Protein AF-A0A1W9Q1F1-F1 (afdb_monomer_lite)

Structure (mmCIF, N/CA/C/O backbone):
data_AF-A0A1W9Q1F1-F1
#
_entry.id   AF-A0A1W9Q1F1-F1
#
loop_
_atom_site.group_PDB
_atom_site.id
_atom_site.type_symbol
_atom_site.label_atom_id
_atom_site.label_alt_id
_atom_site.label_comp_id
_atom_site.label_asym_id
_atom_site.label_entity_id
_atom_site.label_seq_id
_atom_site.pdbx_PDB_ins_code
_atom_site.Cartn_x
_atom_site.Cartn_y
_atom_site.Cartn_z
_atom_site.occupancy
_atom_site.B_iso_or_equiv
_atom_site.auth_seq_id
_atom_site.auth_comp_id
_atom_site.auth_asym_id
_atom_site.auth_atom_id
_atom_site.pdbx_PDB_model_num
ATOM 1 N N . MET A 1 1 ? -13.658 12.794 15.524 1.00 57.34 1 MET A N 1
ATOM 2 C CA . MET A 1 1 ? -13.587 11.874 14.374 1.00 57.34 1 MET A CA 1
ATOM 3 C C . MET A 1 1 ? -13.376 10.502 14.961 1.00 57.34 1 MET A C 1
ATOM 5 O O . MET A 1 1 ? -12.397 10.331 15.678 1.00 57.34 1 MET A O 1
ATOM 9 N N . ASP A 1 2 ? -14.334 9.603 14.770 1.00 78.38 2 ASP A N 1
ATOM 10 C CA . ASP A 1 2 ? -14.314 8.262 15.348 1.00 78.38 2 ASP A CA 1
ATOM 11 C C . ASP A 1 2 ? -13.083 7.495 14.870 1.00 78.38 2 ASP A C 1
ATOM 13 O O . ASP A 1 2 ? -12.751 7.504 13.683 1.00 78.38 2 ASP A O 1
ATOM 17 N N . LYS A 1 3 ? -12.377 6.872 15.811 1.00 73.06 3 LYS A N 1
ATOM 18 C CA . LYS A 1 3 ? -11.092 6.211 15.560 1.00 73.06 3 LYS A CA 1
ATOM 19 C C . LYS A 1 3 ? -11.222 5.060 14.551 1.00 73.06 3 LYS A C 1
ATOM 21 O O . LYS A 1 3 ? -10.380 4.927 13.670 1.00 73.06 3 LYS A O 1
ATOM 26 N N . GLN A 1 4 ? -12.359 4.366 14.577 1.00 78.25 4 GLN A N 1
ATOM 27 C CA . GLN A 1 4 ? -12.732 3.346 13.598 1.00 78.25 4 GLN A CA 1
ATOM 28 C C . GLN A 1 4 ? -12.746 3.885 12.155 1.00 78.25 4 GLN A C 1
ATOM 30 O O . GLN A 1 4 ? -12.126 3.302 11.273 1.00 78.25 4 GLN A O 1
ATOM 35 N N . MET A 1 5 ? -13.330 5.068 11.918 1.00 80.69 5 MET A N 1
ATOM 36 C CA . MET A 1 5 ? -13.347 5.685 10.582 1.00 80.69 5 MET A CA 1
ATOM 37 C C . MET A 1 5 ? -11.950 6.073 10.076 1.00 80.69 5 MET A C 1
ATOM 39 O O . MET A 1 5 ? -11.753 6.223 8.870 1.00 80.69 5 MET A O 1
ATOM 43 N N . ILE A 1 6 ? -10.992 6.311 10.978 1.00 83.69 6 ILE A N 1
ATOM 44 C CA . ILE A 1 6 ? -9.604 6.623 10.611 1.00 83.69 6 ILE A CA 1
ATOM 45 C C . ILE A 1 6 ? -8.903 5.348 10.138 1.00 83.69 6 ILE A C 1
ATOM 47 O O . ILE A 1 6 ? -8.234 5.382 9.104 1.00 83.69 6 ILE A O 1
ATOM 51 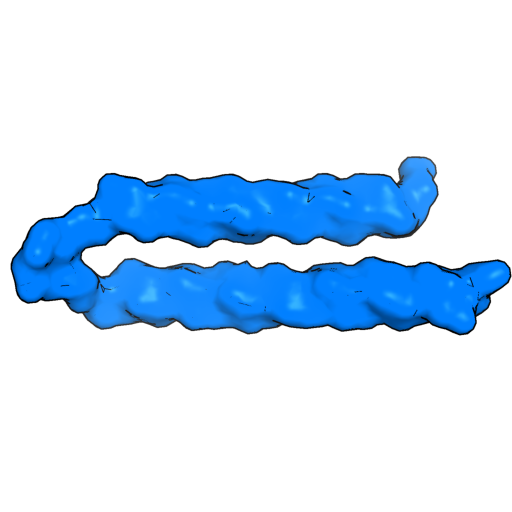N N . ASN A 1 7 ? -9.111 4.230 10.838 1.00 89.38 7 ASN A N 1
ATOM 52 C CA . ASN A 1 7 ? -8.549 2.935 10.458 1.00 89.38 7 ASN A CA 1
ATOM 53 C C . ASN A 1 7 ? -9.096 2.465 9.105 1.00 89.38 7 ASN A C 1
ATOM 55 O O . ASN A 1 7 ? -8.308 2.108 8.234 1.00 89.38 7 ASN A O 1
ATOM 59 N N . ASP A 1 8 ? -10.408 2.578 8.878 1.00 90.88 8 ASP A N 1
ATOM 60 C CA . ASP A 1 8 ? -11.033 2.200 7.601 1.00 90.88 8 ASP A CA 1
ATOM 61 C C . ASP A 1 8 ? -10.481 3.016 6.423 1.00 90.88 8 ASP A C 1
ATOM 63 O O . ASP A 1 8 ? -10.189 2.479 5.353 1.00 90.88 8 ASP A O 1
ATOM 67 N N . LYS A 1 9 ? -10.286 4.328 6.617 1.00 94.00 9 LYS A N 1
ATOM 68 C CA . LYS A 1 9 ? -9.662 5.187 5.600 1.00 94.00 9 LYS A CA 1
ATOM 69 C C . LYS A 1 9 ? -8.219 4.781 5.334 1.00 94.00 9 LYS A C 1
ATOM 71 O O . LYS A 1 9 ? -7.822 4.716 4.175 1.00 94.00 9 LYS A O 1
ATOM 76 N N . ARG A 1 10 ? -7.447 4.499 6.387 1.00 94.62 10 ARG A N 1
ATOM 77 C CA . ARG A 1 10 ? -6.043 4.101 6.253 1.00 94.62 10 ARG A CA 1
ATOM 78 C C . ARG A 1 10 ? -5.898 2.768 5.522 1.00 94.62 10 ARG A C 1
ATOM 80 O O . ARG A 1 10 ? -5.044 2.662 4.649 1.00 94.62 10 ARG A O 1
ATOM 87 N N . ILE A 1 11 ? -6.734 1.787 5.853 1.00 96.56 11 ILE A N 1
ATOM 88 C CA . ILE A 1 11 ? -6.795 0.486 5.175 1.00 96.56 11 ILE A CA 1
ATOM 89 C C . ILE A 1 11 ? -7.058 0.697 3.685 1.00 96.56 11 ILE A C 1
ATOM 91 O O . ILE A 1 11 ? -6.273 0.245 2.856 1.00 96.56 11 ILE A O 1
ATOM 95 N N . LYS A 1 12 ? -8.086 1.481 3.348 1.00 97.00 12 LYS A N 1
ATOM 96 C CA . LYS A 1 12 ? -8.436 1.759 1.954 1.00 97.00 12 LYS A CA 1
ATOM 97 C C . LYS A 1 12 ? -7.310 2.456 1.182 1.00 97.00 12 LYS A C 1
ATOM 99 O O . LYS A 1 12 ? -7.035 2.100 0.042 1.00 97.00 12 LYS A O 1
ATOM 104 N N . GLU A 1 13 ? -6.639 3.433 1.789 1.00 97.50 13 GLU A N 1
ATOM 105 C CA . GLU A 1 13 ? -5.487 4.102 1.168 1.00 97.50 13 GLU A CA 1
ATOM 106 C C . GLU A 1 13 ? -4.328 3.136 0.883 1.00 97.50 13 GLU A C 1
ATOM 108 O O . GLU A 1 13 ? -3.638 3.283 -0.126 1.00 97.50 13 GLU A O 1
ATOM 113 N N . LEU A 1 14 ? -4.082 2.174 1.776 1.00 97.94 14 LEU A N 1
ATOM 114 C CA . LEU A 1 14 ? -3.035 1.167 1.596 1.00 97.94 14 LEU A CA 1
ATOM 115 C C . LEU A 1 14 ? -3.397 0.188 0.475 1.00 97.94 14 LEU A C 1
ATOM 117 O O . LEU A 1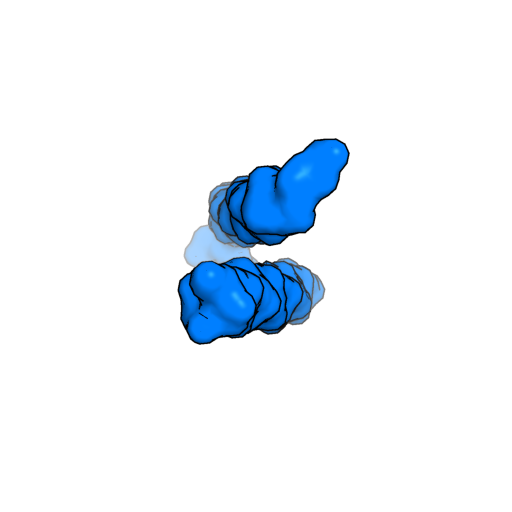 14 ? -2.562 -0.068 -0.389 1.00 97.94 14 LEU A O 1
ATOM 121 N N . GLU A 1 15 ? -4.646 -0.275 0.426 1.00 97.94 15 GLU A N 1
ATOM 122 C CA . GLU A 1 15 ? -5.158 -1.118 -0.663 1.00 97.94 15 GLU A CA 1
ATOM 123 C C . GLU A 1 15 ? -5.063 -0.418 -2.028 1.00 97.94 15 GLU A C 1
ATOM 125 O O . GLU A 1 15 ? -4.618 -1.021 -3.005 1.00 97.94 15 GLU A O 1
ATOM 130 N N . GLU A 1 16 ? -5.426 0.869 -2.105 1.00 98.19 16 GLU A N 1
ATOM 131 C CA . GLU A 1 16 ? -5.310 1.656 -3.340 1.00 98.19 16 GLU A CA 1
ATOM 132 C C . GLU A 1 16 ? -3.849 1.778 -3.798 1.00 98.19 16 GLU A C 1
ATOM 134 O O . GLU A 1 16 ? -3.555 1.584 -4.980 1.00 98.19 16 GLU A O 1
ATOM 139 N N . LYS A 1 17 ? -2.913 2.023 -2.872 1.00 97.94 17 LYS A N 1
ATOM 140 C CA . LYS A 1 17 ? -1.476 2.093 -3.187 1.00 97.94 17 LYS A CA 1
ATOM 141 C C . LYS A 1 17 ? -0.916 0.767 -3.684 1.00 97.94 17 LYS A C 1
ATOM 143 O O . LYS A 1 17 ? -0.148 0.777 -4.644 1.00 97.94 17 LYS A O 1
ATOM 148 N N . ILE A 1 18 ? -1.299 -0.345 -3.059 1.00 98.06 18 ILE A N 1
ATOM 149 C CA . ILE A 1 18 ? -0.899 -1.690 -3.488 1.00 98.06 18 ILE A CA 1
ATOM 150 C C . ILE A 1 18 ? -1.416 -1.947 -4.904 1.00 98.06 18 ILE A C 1
ATOM 152 O O . ILE A 1 18 ? -0.627 -2.237 -5.801 1.00 98.06 18 ILE A O 1
ATOM 156 N N . ALA A 1 19 ? -2.709 -1.725 -5.146 1.00 97.88 19 ALA A N 1
ATOM 157 C CA . ALA A 1 19 ? -3.303 -1.932 -6.464 1.00 97.88 19 ALA A CA 1
ATOM 158 C C . ALA A 1 19 ? -2.646 -1.054 -7.544 1.00 97.88 19 ALA A C 1
ATOM 160 O O . ALA A 1 19 ? -2.443 -1.489 -8.679 1.00 97.88 19 ALA A O 1
ATOM 161 N N . ASP A 1 20 ? -2.297 0.190 -7.218 1.00 97.75 20 ASP A N 1
ATOM 162 C CA . ASP A 1 20 ? -1.601 1.083 -8.144 1.00 97.75 20 ASP A CA 1
ATOM 163 C C . ASP A 1 20 ? -0.127 0.705 -8.350 1.00 97.75 20 ASP A C 1
ATOM 165 O O . ASP A 1 20 ? 0.424 0.930 -9.432 1.00 97.75 20 ASP A O 1
ATOM 169 N N . LEU A 1 21 ? 0.533 0.110 -7.357 1.00 96.69 21 LEU A N 1
ATOM 170 C CA . LEU A 1 21 ? 1.864 -0.472 -7.506 1.00 96.69 21 LEU A CA 1
ATOM 171 C C . LEU A 1 21 ? 1.832 -1.691 -8.433 1.00 96.69 21 LEU A C 1
ATOM 173 O O . LEU A 1 21 ? 2.595 -1.717 -9.400 1.00 96.69 21 LEU A O 1
ATOM 177 N N . GLU A 1 22 ? 0.906 -2.622 -8.215 1.00 94.94 22 GLU A N 1
ATOM 178 C CA . GLU A 1 22 ? 0.729 -3.832 -9.029 1.00 94.94 22 GLU A CA 1
ATOM 179 C C . GLU A 1 22 ? 0.385 -3.516 -10.490 1.00 94.94 22 GLU A C 1
ATOM 181 O O . GLU A 1 22 ? 0.944 -4.112 -11.411 1.00 94.94 22 GLU A O 1
ATOM 186 N N . LYS A 1 23 ? -0.463 -2.509 -10.748 1.00 96.44 23 LYS A N 1
ATOM 187 C CA . LYS A 1 23 ? -0.771 -2.051 -12.121 1.00 96.44 23 LYS A CA 1
ATOM 188 C C . LYS A 1 23 ? 0.459 -1.568 -12.890 1.00 96.44 23 LYS A C 1
ATOM 190 O O . LYS A 1 23 ? 0.451 -1.577 -14.121 1.00 96.44 23 LYS A O 1
ATOM 195 N N . ARG A 1 24 ? 1.492 -1.094 -12.186 1.00 95.56 24 ARG A N 1
ATOM 196 C CA . ARG A 1 24 ? 2.741 -0.590 -12.778 1.00 95.56 24 ARG A CA 1
ATOM 197 C C . ARG A 1 24 ? 3.781 -1.695 -12.982 1.00 95.56 24 ARG A C 1
ATOM 199 O O . ARG A 1 24 ? 4.880 -1.393 -13.449 1.00 95.56 24 ARG A O 1
ATOM 206 N N . TRP A 1 25 ? 3.476 -2.947 -12.635 1.00 95.19 25 TRP A N 1
ATOM 207 C CA . TRP A 1 25 ? 4.442 -4.036 -12.724 1.00 95.19 25 TRP A CA 1
ATOM 208 C C . TRP A 1 25 ? 4.849 -4.349 -14.169 1.00 95.19 25 TRP A C 1
ATOM 210 O O . TRP A 1 25 ? 3.994 -4.452 -15.054 1.00 95.19 25 TRP A O 1
ATOM 220 N N . PRO A 1 26 ? 6.152 -4.545 -14.440 1.00 94.44 26 PRO A N 1
ATOM 221 C CA . PRO A 1 26 ? 6.606 -4.954 -15.763 1.00 94.44 26 PRO A CA 1
ATOM 222 C C . PRO A 1 26 ? 6.231 -6.412 -16.052 1.00 94.44 26 PRO A C 1
ATOM 224 O O . PRO A 1 26 ? 6.364 -7.278 -15.194 1.00 94.44 26 PRO A O 1
ATOM 227 N N . ALA A 1 27 ? 5.876 -6.714 -17.303 1.00 90.56 27 ALA A N 1
ATOM 228 C CA . ALA A 1 27 ? 5.396 -8.038 -17.720 1.00 90.56 27 ALA A CA 1
ATOM 229 C C . ALA A 1 27 ? 6.412 -9.192 -17.576 1.00 90.56 27 ALA A C 1
ATOM 231 O O . ALA A 1 27 ? 6.027 -10.358 -17.627 1.00 90.56 27 ALA A O 1
ATOM 232 N N . HIS A 1 28 ? 7.706 -8.888 -17.450 1.00 90.19 28 HIS A N 1
ATOM 233 C CA . HIS A 1 28 ? 8.769 -9.898 -17.495 1.00 90.19 28 HIS A CA 1
ATOM 234 C C . HIS A 1 28 ? 9.604 -10.001 -16.215 1.00 90.19 28 HIS A C 1
ATOM 236 O O . HIS A 1 28 ? 10.161 -11.062 -15.953 1.00 90.19 28 HIS A O 1
ATOM 242 N N . SER A 1 29 ? 9.718 -8.932 -15.424 1.00 92.44 29 SER A N 1
ATOM 243 C CA . SER A 1 29 ? 10.463 -8.947 -14.161 1.00 92.44 29 SER A CA 1
ATOM 244 C C . SER A 1 29 ? 10.041 -7.769 -13.298 1.00 92.44 29 SER A C 1
ATOM 246 O O . SER A 1 29 ? 10.060 -6.631 -13.764 1.00 92.44 29 SER A O 1
ATOM 248 N N . ILE A 1 30 ? 9.734 -8.028 -12.030 1.00 94.25 30 ILE A N 1
ATOM 249 C CA . ILE A 1 30 ? 9.414 -6.981 -11.059 1.00 94.25 30 ILE A CA 1
ATOM 250 C C . ILE A 1 30 ? 10.733 -6.466 -10.463 1.00 94.25 30 ILE A C 1
ATOM 252 O O . ILE A 1 30 ? 11.559 -7.276 -10.033 1.00 94.25 30 ILE A O 1
ATOM 256 N N . PRO A 1 31 ? 10.990 -5.148 -10.461 1.00 96.00 31 PRO A N 1
ATOM 257 C CA . PRO A 1 31 ? 12.174 -4.587 -9.828 1.00 96.00 31 PRO A CA 1
ATOM 258 C C . PRO A 1 31 ? 12.189 -4.904 -8.325 1.00 96.00 31 PRO A C 1
ATOM 260 O O . PRO A 1 31 ? 11.153 -4.749 -7.679 1.00 96.00 31 PRO A O 1
ATOM 263 N N . PRO A 1 32 ? 13.347 -5.240 -7.728 1.00 96.38 32 PRO A N 1
ATOM 264 C CA . PRO A 1 32 ? 13.442 -5.493 -6.287 1.00 96.38 32 PRO A CA 1
ATOM 265 C C . PRO A 1 32 ? 12.915 -4.340 -5.425 1.00 96.38 32 PRO A C 1
ATOM 267 O O . PRO A 1 32 ? 12.323 -4.575 -4.384 1.00 96.38 32 PRO A O 1
ATOM 270 N N . ALA A 1 33 ? 13.074 -3.095 -5.885 1.00 95.94 33 ALA A N 1
ATOM 271 C CA . ALA A 1 33 ? 12.534 -1.925 -5.198 1.00 95.94 33 ALA A CA 1
ATOM 272 C C . ALA A 1 33 ? 10.995 -1.904 -5.166 1.00 95.94 33 ALA A C 1
ATOM 274 O O . ALA A 1 33 ? 10.427 -1.498 -4.162 1.00 95.94 33 ALA A O 1
ATOM 275 N N . MET A 1 34 ? 10.325 -2.364 -6.232 1.00 96.31 34 MET A N 1
ATOM 276 C CA . MET A 1 34 ? 8.860 -2.464 -6.257 1.00 96.31 34 MET A CA 1
ATOM 277 C C . MET A 1 34 ? 8.358 -3.620 -5.390 1.00 96.31 34 MET A C 1
ATOM 279 O O . MET A 1 34 ? 7.289 -3.505 -4.811 1.00 96.31 34 MET A O 1
ATOM 283 N N . LEU A 1 35 ? 9.117 -4.716 -5.289 1.00 96.81 35 LEU A N 1
ATOM 284 C CA . LEU A 1 35 ? 8.794 -5.803 -4.360 1.00 96.81 35 LEU A CA 1
ATOM 285 C C . LEU A 1 35 ? 8.937 -5.346 -2.909 1.00 96.81 35 LEU A C 1
ATOM 287 O O . LEU A 1 35 ? 8.023 -5.552 -2.129 1.00 96.81 35 LEU A O 1
ATOM 291 N N . GLN A 1 36 ? 10.028 -4.653 -2.576 1.00 97.88 36 GLN A N 1
ATOM 292 C CA . GLN A 1 36 ? 10.204 -4.092 -1.237 1.00 97.88 36 GLN A CA 1
ATOM 293 C C . GLN A 1 36 ? 9.090 -3.093 -0.892 1.00 97.88 36 GLN A C 1
ATOM 295 O O . GLN A 1 36 ? 8.558 -3.132 0.209 1.00 97.88 36 GLN A O 1
ATOM 300 N N . GLU A 1 37 ? 8.710 -2.224 -1.836 1.00 97.62 37 GLU A N 1
ATOM 301 C CA . GLU A 1 37 ? 7.591 -1.292 -1.645 1.00 97.62 37 GLU A CA 1
ATOM 302 C C . GLU A 1 37 ? 6.265 -2.035 -1.422 1.00 97.62 37 GLU A C 1
ATOM 304 O O . GLU A 1 37 ? 5.471 -1.611 -0.585 1.00 97.62 37 GLU A O 1
ATOM 309 N N . LEU A 1 38 ? 6.028 -3.146 -2.133 1.00 97.94 38 LEU A N 1
ATOM 310 C CA . LEU A 1 38 ? 4.854 -3.987 -1.907 1.00 97.94 38 LEU A CA 1
ATOM 311 C C . LEU A 1 38 ? 4.886 -4.595 -0.500 1.00 97.94 38 LEU A C 1
ATOM 313 O O . LEU A 1 38 ? 3.917 -4.423 0.233 1.00 97.94 38 LEU A O 1
ATOM 317 N N . ASP A 1 39 ? 5.988 -5.245 -0.120 1.00 98.06 39 ASP A N 1
ATOM 318 C CA . ASP A 1 39 ? 6.142 -5.902 1.184 1.00 98.06 39 ASP A CA 1
ATOM 319 C C . ASP A 1 39 ? 5.895 -4.909 2.337 1.00 98.06 39 ASP A C 1
ATOM 321 O O . ASP A 1 39 ? 5.174 -5.214 3.291 1.00 98.06 39 ASP A O 1
ATOM 325 N N . ASP A 1 40 ? 6.431 -3.689 2.224 1.00 98.25 40 ASP A N 1
ATOM 326 C CA . ASP A 1 40 ? 6.245 -2.627 3.215 1.00 98.25 40 ASP A CA 1
ATOM 327 C C . ASP A 1 40 ? 4.764 -2.201 3.315 1.00 98.25 40 ASP A C 1
ATOM 329 O O . ASP A 1 40 ? 4.218 -2.054 4.416 1.00 98.25 40 ASP A O 1
ATOM 333 N N . LEU A 1 41 ? 4.089 -2.021 2.172 1.00 98.12 41 LEU A N 1
ATOM 334 C CA . LEU A 1 41 ? 2.668 -1.658 2.121 1.00 98.12 41 LEU A CA 1
ATOM 335 C C . LEU A 1 41 ? 1.768 -2.773 2.670 1.00 98.12 41 LEU A C 1
ATOM 337 O O . LEU A 1 41 ? 0.808 -2.487 3.392 1.00 98.12 41 LEU A O 1
ATOM 341 N N . GLU A 1 42 ? 2.072 -4.032 2.356 1.00 98.12 42 GLU A N 1
ATOM 342 C CA . GLU A 1 42 ? 1.354 -5.202 2.863 1.00 98.12 42 GLU A CA 1
ATOM 343 C C . GLU A 1 42 ? 1.532 -5.359 4.380 1.00 98.12 42 GLU A C 1
ATOM 345 O O . GLU A 1 42 ? 0.560 -5.639 5.093 1.00 98.12 42 GLU A O 1
ATOM 350 N N . GLU A 1 43 ? 2.736 -5.117 4.910 1.00 98.19 43 GLU A N 1
ATOM 351 C CA . GLU A 1 43 ? 2.986 -5.140 6.353 1.00 98.19 43 GLU A CA 1
ATOM 352 C C . GLU A 1 43 ? 2.205 -4.029 7.076 1.00 98.19 43 GLU A C 1
ATOM 354 O O . GLU A 1 43 ? 1.603 -4.266 8.133 1.00 98.19 43 GLU A O 1
ATOM 359 N N . GLU A 1 44 ? 2.174 -2.817 6.515 1.00 97.56 44 GLU A N 1
ATOM 360 C CA . GLU A 1 44 ? 1.365 -1.718 7.048 1.00 97.56 44 GLU A CA 1
ATOM 361 C C . GLU A 1 44 ? -0.134 -2.036 7.019 1.00 97.56 44 GLU A C 1
ATOM 363 O O . G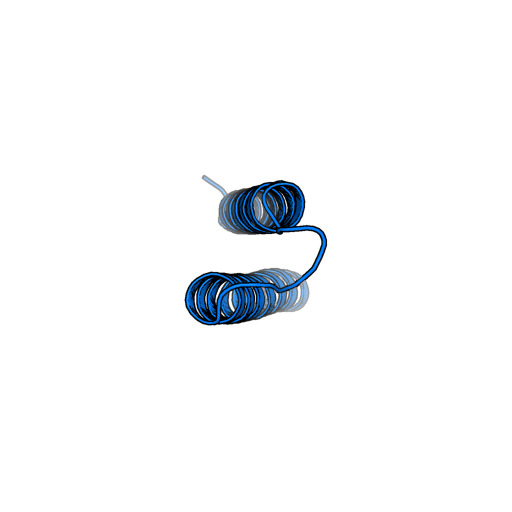LU A 1 44 ? -0.833 -1.785 8.007 1.00 97.56 44 GLU A O 1
ATOM 368 N N . LEU A 1 45 ? -0.629 -2.628 5.929 1.00 97.25 45 LEU A N 1
ATOM 369 C CA . LEU A 1 45 ? -2.030 -3.024 5.799 1.00 97.25 45 LEU A CA 1
ATOM 370 C C . LEU A 1 45 ? -2.398 -4.081 6.844 1.00 97.25 45 LEU A C 1
ATOM 372 O O . LEU A 1 45 ? -3.409 -3.947 7.538 1.00 97.25 45 LEU A O 1
ATOM 376 N N . ALA A 1 46 ? -1.549 -5.092 7.029 1.00 97.06 46 ALA A N 1
ATOM 377 C CA . ALA A 1 46 ? -1.749 -6.124 8.041 1.00 97.06 46 ALA A CA 1
ATOM 378 C C . ALA A 1 46 ? -1.793 -5.542 9.466 1.00 97.06 46 ALA A C 1
ATOM 380 O O . ALA A 1 46 ? -2.611 -5.969 10.291 1.00 97.06 46 ALA A O 1
ATOM 381 N N . LYS A 1 47 ? -0.943 -4.549 9.768 1.00 95.56 47 LYS A N 1
ATOM 382 C CA . LYS A 1 47 ? -0.971 -3.826 11.052 1.00 95.56 47 LYS A CA 1
ATOM 383 C C . LYS A 1 47 ? -2.280 -3.058 11.225 1.00 95.56 47 LYS A C 1
ATOM 385 O O . LYS A 1 47 ? -2.937 -3.245 12.248 1.00 95.56 47 LYS A O 1
ATOM 390 N N . ALA A 1 48 ? -2.689 -2.284 10.222 1.00 95.00 48 ALA A N 1
ATOM 391 C CA . ALA A 1 48 ? -3.920 -1.495 10.267 1.00 95.00 48 ALA A CA 1
ATOM 392 C C . ALA A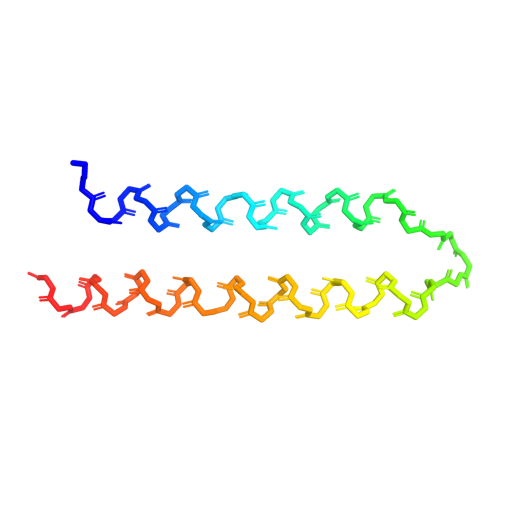 1 48 ? -5.169 -2.380 10.445 1.00 95.00 48 ALA A C 1
ATOM 394 O O . ALA A 1 48 ? -6.018 -2.098 11.289 1.00 95.00 48 ALA A O 1
ATOM 395 N N . LEU A 1 49 ? -5.246 -3.510 9.733 1.00 94.25 49 LEU A N 1
ATOM 396 C CA . LEU A 1 49 ? -6.324 -4.496 9.886 1.00 94.25 49 LEU A CA 1
ATOM 397 C C . LEU A 1 49 ? -6.363 -5.098 11.296 1.00 94.25 49 LEU A C 1
ATOM 399 O O . LEU A 1 49 ? -7.433 -5.295 11.874 1.00 94.25 49 LEU A O 1
ATOM 403 N N . LYS A 1 50 ? -5.196 -5.389 11.880 1.00 93.81 50 LYS A N 1
ATOM 404 C CA . LYS A 1 50 ? -5.103 -5.914 13.247 1.00 93.81 50 LYS A CA 1
ATOM 405 C C . LYS A 1 50 ? -5.544 -4.885 14.285 1.00 93.81 50 LYS A C 1
ATOM 407 O O .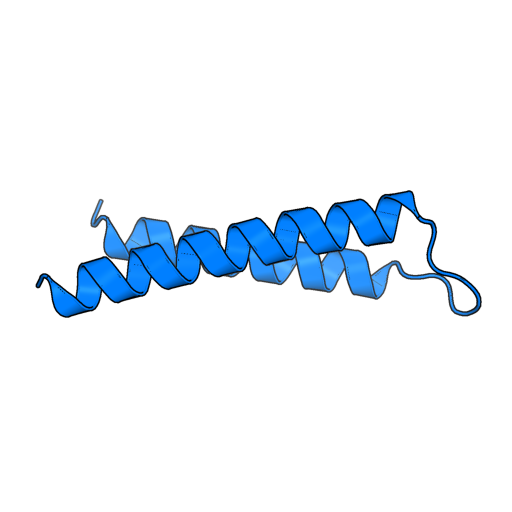 LYS A 1 50 ? -6.168 -5.267 15.274 1.00 93.81 50 LYS A O 1
ATOM 412 N N . GLU A 1 51 ? -5.204 -3.617 14.088 1.00 90.81 51 GLU A N 1
ATOM 413 C CA . GLU A 1 51 ? -5.634 -2.515 14.952 1.00 90.81 51 GLU A CA 1
ATOM 414 C C . GLU A 1 51 ? -7.145 -2.312 14.871 1.00 90.81 51 GLU A C 1
ATOM 416 O O . GLU A 1 51 ? -7.804 -2.335 15.909 1.00 90.81 51 GLU A O 1
ATOM 421 N N . ALA A 1 52 ? -7.704 -2.253 13.659 1.00 89.38 52 ALA A N 1
ATOM 422 C CA . ALA A 1 52 ? -9.147 -2.164 13.442 1.00 89.38 52 ALA A CA 1
ATOM 423 C C . ALA A 1 52 ? -9.901 -3.322 14.116 1.00 89.38 52 ALA A C 1
ATOM 425 O O . ALA A 1 52 ? -10.876 -3.107 14.833 1.00 89.38 52 ALA A O 1
ATOM 426 N N . ARG A 1 53 ? -9.400 -4.556 13.967 1.00 87.69 53 ARG A N 1
ATOM 427 C CA . ARG A 1 53 ? -10.006 -5.744 14.585 1.00 87.69 53 ARG A CA 1
ATOM 428 C C . ARG A 1 53 ? -9.892 -5.758 16.111 1.00 87.69 53 ARG A C 1
ATOM 430 O O . ARG A 1 53 ? -10.779 -6.282 16.779 1.00 87.69 53 ARG A O 1
ATOM 437 N N . ARG A 1 54 ? -8.795 -5.252 16.684 1.00 85.44 54 ARG A N 1
ATOM 438 C CA . ARG A 1 54 ? -8.669 -5.120 18.148 1.00 85.44 54 ARG A CA 1
ATOM 439 C C . ARG A 1 54 ? -9.694 -4.133 18.684 1.00 85.44 54 ARG A C 1
ATOM 441 O O . ARG A 1 54 ? -10.397 -4.469 19.624 1.00 85.44 54 ARG A O 1
ATOM 448 N N . GLU A 1 55 ? -9.834 -2.985 18.030 1.00 77.56 55 GLU A N 1
ATOM 449 C CA . GLU A 1 55 ? -10.823 -1.975 18.412 1.00 77.56 55 GLU A CA 1
ATOM 450 C C . GLU A 1 55 ? -12.263 -2.501 18.331 1.00 77.56 55 GLU A C 1
ATOM 452 O O . GLU A 1 55 ? -13.061 -2.175 19.199 1.00 77.56 55 GLU A O 1
ATOM 457 N N . GLU A 1 56 ? -12.583 -3.359 17.358 1.00 74.31 56 GLU A N 1
ATOM 458 C CA . GLU A 1 56 ? -13.892 -4.024 17.272 1.00 74.31 56 GLU A CA 1
ATOM 459 C C . GLU A 1 56 ? -14.145 -5.018 18.422 1.00 74.31 56 GLU A C 1
ATOM 461 O O . GLU A 1 56 ? -15.275 -5.150 18.874 1.00 74.31 56 GLU A O 1
ATOM 466 N N . ASN A 1 57 ? -13.115 -5.728 18.900 1.00 71.94 57 ASN A N 1
ATOM 467 C CA . ASN A 1 57 ? -13.266 -6.701 19.994 1.00 71.94 57 ASN A CA 1
ATOM 468 C C . ASN A 1 57 ? -13.228 -6.061 21.393 1.00 71.94 57 ASN A C 1
ATOM 470 O O . ASN A 1 57 ? -13.672 -6.691 22.351 1.00 71.94 57 ASN A O 1
ATOM 474 N N . ASP A 1 58 ? -12.676 -4.852 21.509 1.00 67.44 58 ASP A N 1
ATOM 475 C CA . ASP A 1 58 ? -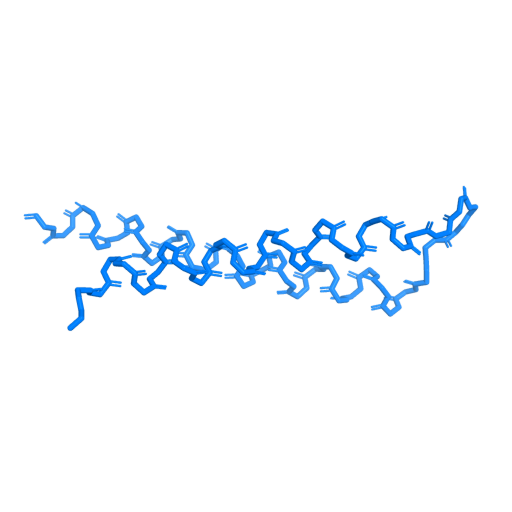12.581 -4.092 22.761 1.00 67.44 58 ASP A CA 1
ATOM 476 C C . ASP A 1 58 ? -13.777 -3.127 22.973 1.00 67.44 58 ASP A C 1
ATOM 478 O O . ASP A 1 58 ? -13.832 -2.450 24.005 1.00 67.44 58 ASP A O 1
ATOM 482 N N . ALA A 1 59 ? -14.715 -3.051 22.015 1.00 55.94 59 ALA A N 1
ATOM 483 C CA . ALA A 1 59 ? -15.930 -2.220 22.035 1.00 55.94 59 ALA A CA 1
ATOM 484 C C . ALA A 1 59 ? -17.187 -3.012 22.438 1.00 55.94 59 ALA A C 1
ATOM 486 O O . ALA A 1 59 ? -18.043 -2.417 23.137 1.00 55.94 59 ALA A O 1
#

pLDDT: mean 91.09, std 10.01, range [55.94, 98.25]

Radius of gyration: 14.08 Å; chains: 1; bounding box: 29×22×40 Å

Secondary structure (DSSP, 8-state):
--HHHHHHHHHHHHHHHHHHHHHT--SS---HHHHHHHHHHHHHHHHHHHHHHHHHH--

Foldseek 3Di:
DDPLVVLVVLLVVLVVVLVVLVVPADPPDGDPVSVVVNVVSVVSNVVSVVVSVVVVVVD

Sequence (59 aa):
MDKQMINDKRIKELEEKIADLEKRWPAHSIPPAMLQELDDLEEELAKALKEARREENDA